Protein AF-A0A1Q3CJ43-F1 (afdb_monomer_lite)

Radius of gyration: 29.86 Å; chains: 1; bounding box: 61×42×83 Å

Sequence (154 aa):
CAAEGCEWRFHASITLDGRTFMLKEYDDIHTCIRVAQPKVVSSTWIASVLGFKLKVDPLMSYEAMSQILSDYKVQVDYKKWNRARVKAREAHKGKPSQSYRKWSNCCPAMFKRMFLCFGASKQGFIEGCRPFIGVDGCHLKGPYGRVMLLVISV

Secondary structure (DSSP, 8-state):
--STT----EEEEE-TTSS-EEEEEE------------B---HHHHHHHHHHHHHH-TT--HHHHHHHHGGGTB---HHHHHHHHHHHHHHHH--HHHHTTGGGTT------------HHHHHHHHHH--S-EEEEEEEPPSTT-SEEEEEEE-

Foldseek 3Di:
DPDPPWPFDWDWDQDPVRPDIDTDDHDPDTPDDPDPDFDDDALCVLLVQCLVVCVVPVPPDPVNSVVSCVVVRHDDDPVSVVSNSQVSCCVPVNQPLVVLVPPPPDDPPDDDDDDDDDPVVVVCCVPPFDPDWDWDWDFDDDSNTDTDIDTDTD

Organism: Cephalotus follicularis (NCBI:txid3775)

pLDDT: mean 82.31, std 10.82, range [51.31, 95.31]

Structure (mmCIF, N/CA/C/O backbone):
data_AF-A0A1Q3CJ43-F1
#
_entry.id   AF-A0A1Q3CJ43-F1
#
loop_
_atom_site.group_PDB
_atom_site.id
_atom_site.type_symbol
_atom_site.label_atom_id
_atom_site.label_alt_id
_atom_site.label_comp_id
_atom_site.label_asym_id
_atom_site.label_entity_id
_atom_site.label_seq_id
_atom_site.pdbx_PDB_ins_code
_atom_site.Cartn_x
_atom_site.Cartn_y
_atom_site.Cartn_z
_atom_site.occupancy
_atom_site.B_iso_or_equiv
_atom_site.auth_seq_id
_atom_site.auth_comp_id
_atom_site.auth_asym_id
_atom_site.auth_atom_id
_atom_site.pdbx_PDB_model_num
ATOM 1 N N . CYS A 1 1 ? -16.495 14.096 30.782 1.00 80.69 1 CYS A N 1
ATOM 2 C CA . CYS A 1 1 ? -16.547 13.443 29.458 1.00 80.69 1 CYS A CA 1
ATOM 3 C C . CYS A 1 1 ? -16.135 14.502 28.439 1.00 80.69 1 CYS A C 1
ATOM 5 O O . CYS A 1 1 ? -16.318 15.671 28.733 1.00 80.69 1 CYS A O 1
ATOM 7 N N . ALA A 1 2 ? -15.563 14.140 27.288 1.00 81.12 2 ALA A N 1
ATOM 8 C CA . ALA A 1 2 ? -15.197 15.120 26.253 1.00 81.12 2 ALA A CA 1
ATOM 9 C C . ALA A 1 2 ? -16.313 15.383 25.220 1.00 81.12 2 ALA A C 1
ATOM 11 O O . ALA A 1 2 ? -16.116 16.169 24.300 1.00 81.12 2 ALA A O 1
ATOM 12 N N . ALA A 1 3 ? -17.455 14.698 25.329 1.00 80.69 3 ALA A N 1
ATOM 13 C CA . ALA A 1 3 ? -18.595 14.907 24.444 1.00 80.69 3 ALA A CA 1
ATOM 14 C C . ALA A 1 3 ? -19.291 16.244 24.747 1.00 80.69 3 ALA A C 1
ATOM 16 O O . ALA A 1 3 ? -19.454 16.617 25.910 1.00 80.69 3 ALA A O 1
ATOM 17 N N . GLU A 1 4 ? -19.713 16.935 23.692 1.00 79.88 4 GLU A N 1
ATOM 18 C CA . GLU A 1 4 ? -20.399 18.224 23.771 1.00 79.88 4 GLU A CA 1
ATOM 19 C C . GLU A 1 4 ? -21.722 18.084 24.549 1.00 79.88 4 GLU A C 1
ATOM 21 O O . GLU A 1 4 ? -22.510 17.175 24.288 1.00 79.88 4 GLU A O 1
ATOM 26 N N . GLY A 1 5 ? -21.931 18.935 25.560 1.00 83.19 5 GLY A N 1
ATOM 27 C CA . GLY A 1 5 ? -23.116 18.897 26.430 1.00 83.19 5 GLY A CA 1
ATOM 28 C C . GLY A 1 5 ? -23.124 17.804 27.509 1.00 83.19 5 GLY A C 1
ATOM 29 O O . GLY A 1 5 ? -24.126 17.649 28.201 1.00 83.19 5 GLY A O 1
ATOM 30 N N . CYS A 1 6 ? -22.040 17.038 27.683 1.00 84.12 6 CYS A N 1
ATOM 31 C CA . CYS A 1 6 ? -21.955 16.036 28.746 1.00 84.12 6 CYS A CA 1
ATOM 32 C C . CYS A 1 6 ? -21.292 16.586 30.012 1.00 84.12 6 CYS A C 1
ATOM 34 O O . CYS A 1 6 ? -20.081 16.805 30.040 1.00 84.12 6 CYS A O 1
ATOM 36 N N . GLU A 1 7 ? -22.068 16.703 31.087 1.00 84.81 7 GLU A N 1
ATOM 37 C CA . GLU A 1 7 ? -21.595 17.212 32.383 1.00 84.81 7 GLU A CA 1
ATOM 38 C C . GLU A 1 7 ? -20.853 16.169 33.231 1.00 84.81 7 GLU A C 1
ATOM 40 O O . GLU A 1 7 ? -20.222 16.517 34.229 1.00 84.81 7 GLU A O 1
ATOM 45 N N . TRP A 1 8 ? -20.865 14.898 32.811 1.00 87.31 8 TRP A N 1
ATOM 46 C CA . TRP A 1 8 ? -20.250 13.804 33.561 1.00 87.31 8 TRP A CA 1
ATOM 47 C C . TRP A 1 8 ? -18.781 14.099 33.879 1.00 87.31 8 TRP A C 1
ATOM 49 O O . TRP A 1 8 ? -17.953 14.230 32.966 1.00 87.31 8 TRP A O 1
ATOM 59 N N . ARG A 1 9 ? -18.433 14.147 35.166 1.00 83.69 9 ARG A N 1
ATOM 60 C CA . ARG A 1 9 ? -17.081 14.440 35.653 1.00 83.69 9 ARG A CA 1
ATOM 61 C C . ARG A 1 9 ? -16.676 13.472 36.760 1.00 83.69 9 ARG A C 1
ATOM 63 O O . ARG A 1 9 ? -17.493 13.088 37.585 1.00 83.69 9 ARG A O 1
ATOM 70 N N . PHE A 1 10 ? -15.393 13.116 36.790 1.00 89.31 10 PHE A N 1
ATOM 71 C CA . PHE A 1 10 ? -14.785 12.398 37.908 1.00 89.31 10 PHE A CA 1
ATOM 72 C C . PHE A 1 10 ? -13.646 13.258 38.454 1.00 89.31 10 PHE A C 1
ATOM 74 O O . PHE A 1 10 ? -12.762 13.667 37.698 1.00 89.31 10 PHE A O 1
ATOM 81 N N . HIS A 1 11 ? -13.683 13.577 39.747 1.00 90.38 11 HIS A N 1
ATOM 82 C CA . HIS A 1 11 ? -12.649 14.389 40.381 1.00 90.38 11 HIS A CA 1
ATOM 83 C C . HIS A 1 11 ? -11.880 13.548 41.394 1.00 90.38 11 HIS A C 1
ATOM 85 O O . HIS A 1 11 ? -12.439 13.053 42.375 1.00 90.38 11 HIS A O 1
ATOM 91 N N . ALA A 1 12 ? -10.580 13.401 41.154 1.00 93.06 12 ALA A N 1
ATOM 92 C CA . ALA A 1 12 ? -9.659 12.717 42.045 1.00 93.06 12 ALA A CA 1
ATOM 93 C C . ALA A 1 12 ? -8.479 13.630 42.376 1.00 93.06 12 ALA A C 1
ATOM 95 O O . ALA A 1 12 ? -8.018 14.398 41.532 1.00 93.06 12 ALA A O 1
ATOM 96 N N . SER A 1 13 ? -7.972 13.526 43.601 1.00 93.81 13 SER A N 1
ATOM 97 C CA . SER A 1 13 ? -6.766 14.234 44.029 1.00 93.81 13 SER A CA 1
ATOM 98 C C . SER A 1 13 ? -5.788 13.284 44.698 1.00 93.81 13 SER A C 1
ATOM 100 O O . SER A 1 13 ? -6.205 12.374 45.412 1.00 93.81 13 SER A O 1
ATOM 102 N N . ILE A 1 14 ? -4.497 13.531 44.502 1.00 94.56 14 ILE A N 1
ATOM 103 C CA . ILE A 1 14 ? -3.419 12.791 45.160 1.00 94.56 14 ILE A CA 1
ATOM 104 C C . ILE A 1 14 ? -3.449 13.090 46.665 1.00 94.56 14 ILE A C 1
ATOM 106 O O . ILE A 1 14 ? -3.631 14.239 47.074 1.00 94.56 14 ILE A O 1
ATOM 110 N N . THR A 1 15 ? -3.313 12.050 47.479 1.00 91.06 15 THR A N 1
ATOM 111 C CA . THR A 1 15 ? -3.245 12.141 48.943 1.00 91.06 15 THR A CA 1
ATOM 112 C C . THR A 1 15 ? -1.847 12.587 49.392 1.00 91.06 15 THR A C 1
ATOM 114 O O . THR A 1 15 ? -0.899 12.558 48.610 1.00 91.06 15 THR A O 1
ATOM 117 N N . LEU A 1 16 ? -1.695 13.032 50.644 1.00 88.06 16 LEU A N 1
ATOM 118 C CA . LEU A 1 16 ? -0.453 13.648 51.158 1.00 88.06 16 LEU A CA 1
ATOM 119 C C . LEU A 1 16 ? 0.796 12.766 50.988 1.00 88.06 16 LEU A C 1
ATOM 121 O O . LEU A 1 16 ? 1.900 13.259 50.785 1.00 88.06 16 LEU A O 1
ATOM 125 N N . ASP A 1 17 ? 0.599 11.458 51.027 1.00 89.31 17 ASP A N 1
ATOM 126 C CA . ASP A 1 17 ? 1.592 10.406 50.847 1.00 89.31 17 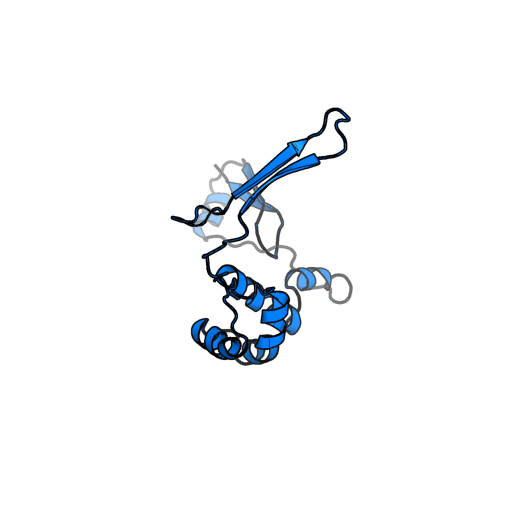ASP A CA 1
ATOM 127 C C . ASP A 1 17 ? 2.068 10.246 49.386 1.00 89.31 17 ASP A C 1
ATOM 129 O O . ASP A 1 17 ? 2.965 9.448 49.110 1.00 89.31 17 ASP A O 1
ATOM 133 N N . GLY A 1 18 ? 1.508 11.004 48.435 1.00 88.62 18 GLY A N 1
ATOM 134 C CA . GLY A 1 18 ? 1.995 11.142 47.055 1.00 8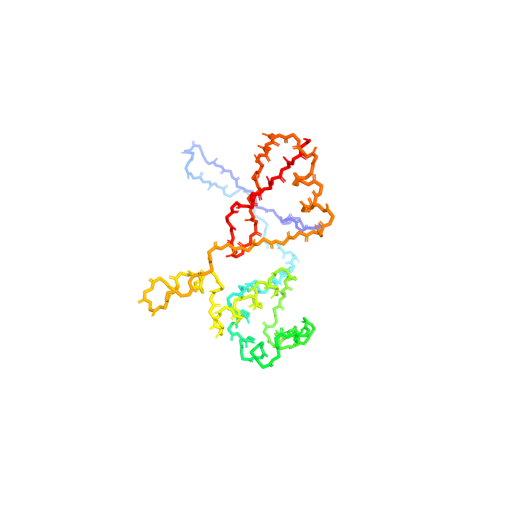8.62 18 GLY A CA 1
ATOM 135 C C . GLY A 1 18 ? 1.848 9.897 46.174 1.00 88.62 18 GLY A C 1
ATOM 136 O O . GLY A 1 18 ? 2.190 9.930 44.994 1.00 88.62 18 GLY A O 1
ATOM 137 N N . ARG A 1 19 ? 1.366 8.787 46.740 1.00 89.06 19 ARG A N 1
ATOM 138 C CA . ARG A 1 19 ? 1.285 7.465 46.095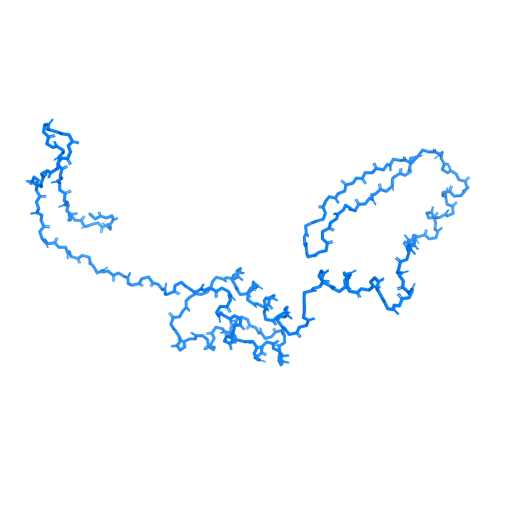 1.00 89.06 19 ARG A CA 1
ATOM 139 C C . ARG A 1 19 ? -0.141 6.979 45.897 1.00 89.06 19 ARG A C 1
ATOM 141 O O . ARG A 1 19 ? -0.392 6.157 45.023 1.00 89.06 19 ARG A O 1
ATOM 148 N N . THR A 1 20 ? -1.058 7.466 46.716 1.00 91.88 20 THR A N 1
ATOM 149 C CA . THR A 1 20 ? -2.476 7.134 46.657 1.00 91.88 20 THR A CA 1
ATOM 150 C C . THR A 1 20 ? -3.244 8.336 46.109 1.00 91.88 20 THR A C 1
ATOM 152 O O . THR A 1 20 ? -2.769 9.473 46.158 1.00 91.88 20 THR A O 1
ATOM 155 N N . PHE A 1 21 ? -4.419 8.095 45.536 1.00 92.94 21 PHE A N 1
ATOM 156 C CA . PHE A 1 21 ? -5.350 9.159 45.183 1.00 92.94 21 PHE A CA 1
ATOM 157 C C . PHE A 1 21 ? -6.714 8.845 45.780 1.00 92.94 21 PHE A C 1
ATOM 159 O O . PHE A 1 21 ? -7.098 7.683 45.913 1.00 92.94 21 PHE A O 1
ATOM 166 N N . MET A 1 22 ? -7.444 9.896 46.125 1.00 91.50 22 MET A N 1
ATOM 167 C CA . MET A 1 22 ? -8.790 9.811 46.665 1.00 91.50 22 MET A CA 1
ATOM 168 C C . MET A 1 22 ? -9.783 10.388 45.663 1.00 91.50 22 MET A C 1
ATOM 170 O O . MET A 1 22 ? -9.555 11.452 45.080 1.00 91.50 22 MET A O 1
ATOM 174 N N . LEU A 1 23 ? -10.893 9.678 45.485 1.00 91.31 23 LEU A N 1
ATOM 175 C CA . LEU A 1 23 ? -12.054 10.157 44.747 1.00 91.31 23 LEU A CA 1
ATOM 176 C C . LEU A 1 23 ? -12.782 11.195 45.607 1.00 91.31 23 LEU A C 1
ATOM 178 O O . LEU A 1 23 ? -13.229 10.881 46.706 1.00 91.31 23 LEU A O 1
ATOM 182 N N . LYS A 1 24 ? -12.848 12.438 45.121 1.00 88.81 24 LYS A N 1
ATOM 183 C CA . LYS A 1 24 ? -13.500 13.561 45.811 1.00 88.81 24 LYS A CA 1
ATOM 184 C C . LYS A 1 24 ? -14.944 13.744 45.379 1.00 88.81 24 LYS A C 1
ATOM 186 O O . LYS A 1 24 ? -15.790 14.063 46.202 1.00 88.81 24 LYS A O 1
ATOM 191 N N . GLU A 1 25 ? -15.204 13.573 44.091 1.00 87.69 25 GLU A N 1
ATOM 192 C CA . GLU A 1 25 ? -16.527 13.774 43.519 1.00 87.69 25 GLU A CA 1
ATOM 193 C C . GLU A 1 25 ? -16.773 12.724 42.440 1.00 87.69 25 GLU A C 1
ATOM 195 O O . GLU A 1 25 ? -15.924 12.509 41.563 1.00 87.69 25 GLU A O 1
ATOM 200 N N . TYR A 1 26 ? -17.924 12.062 42.545 1.00 84.38 26 TYR A N 1
ATOM 201 C CA . TYR A 1 26 ? -18.372 11.015 41.642 1.00 84.38 26 TYR A CA 1
ATOM 202 C C . TYR A 1 26 ? -19.820 11.280 41.249 1.00 84.38 26 TYR A C 1
ATOM 204 O O . TYR A 1 26 ? -20.705 11.246 42.102 1.00 84.38 26 TYR A O 1
ATOM 212 N N . ASP A 1 27 ? -20.042 11.530 39.963 1.00 82.69 27 ASP A N 1
ATOM 213 C CA . ASP A 1 27 ? -21.366 11.495 39.356 1.00 82.69 27 ASP A CA 1
ATOM 214 C C . ASP A 1 27 ? -21.484 10.204 38.536 1.00 82.69 27 ASP A C 1
ATOM 216 O O . ASP A 1 27 ? -20.649 9.933 37.670 1.00 82.69 27 ASP A O 1
ATOM 220 N N . ASP A 1 28 ? -22.491 9.382 38.829 1.00 81.50 28 ASP A N 1
ATOM 221 C CA . ASP A 1 28 ? -22.728 8.114 38.127 1.00 81.50 28 ASP A CA 1
ATOM 222 C C . ASP A 1 28 ? -23.573 8.300 36.855 1.00 81.50 28 ASP A C 1
ATOM 224 O O . ASP A 1 28 ? -23.750 7.376 36.059 1.00 81.50 28 ASP A O 1
ATOM 228 N N . ILE A 1 29 ? -24.110 9.503 36.629 1.00 81.38 29 ILE A N 1
ATOM 229 C CA . ILE A 1 29 ? -25.036 9.762 35.533 1.00 81.38 29 ILE A CA 1
ATOM 230 C C . ILE A 1 29 ? -24.249 10.134 34.275 1.00 81.38 29 ILE A C 1
ATOM 232 O O . ILE A 1 29 ? -23.865 11.279 34.040 1.00 81.38 29 ILE A O 1
ATOM 236 N N . HIS A 1 30 ? -24.022 9.141 33.415 1.00 81.06 30 HIS A N 1
ATOM 237 C CA . HIS A 1 30 ? -23.432 9.344 32.095 1.00 81.06 30 HIS A CA 1
ATOM 238 C C . HIS A 1 30 ? -24.472 9.152 30.985 1.00 81.06 30 HIS A C 1
ATOM 240 O O . HIS A 1 30 ? -24.853 8.031 30.660 1.00 81.06 30 HIS A O 1
ATOM 246 N N . THR A 1 31 ? -24.918 10.248 30.367 1.00 78.94 31 THR A N 1
ATOM 247 C CA . THR A 1 31 ? -25.973 10.231 29.334 1.00 78.94 31 THR A CA 1
ATOM 248 C C . THR A 1 31 ? -25.463 9.990 27.910 1.00 78.94 31 THR A C 1
ATOM 250 O O . THR A 1 31 ? -26.266 9.797 26.997 1.00 78.94 31 THR A O 1
ATOM 253 N N . CYS A 1 32 ? -24.145 9.981 27.672 1.00 82.06 32 CYS A N 1
ATOM 254 C CA . CYS A 1 32 ? -23.620 9.790 26.320 1.00 82.06 32 CYS A CA 1
ATOM 255 C C . CYS A 1 32 ? -23.659 8.327 25.882 1.00 82.06 32 CYS A C 1
ATOM 257 O O . CYS A 1 32 ? -23.172 7.422 26.562 1.00 82.06 32 CYS A O 1
ATOM 259 N N . ILE A 1 33 ? -24.132 8.113 24.656 1.00 75.75 33 ILE A N 1
ATOM 260 C CA . ILE A 1 33 ? -24.026 6.826 23.979 1.00 75.75 33 ILE A CA 1
ATOM 261 C C . ILE A 1 33 ? -22.571 6.633 23.543 1.00 75.75 33 ILE A C 1
ATOM 263 O O . ILE A 1 33 ? -22.008 7.450 22.811 1.00 75.75 33 ILE A O 1
ATOM 267 N N . ARG A 1 34 ? -21.956 5.520 23.951 1.00 69.56 34 ARG A N 1
ATOM 268 C CA . ARG A 1 34 ? -20.670 5.094 23.388 1.00 69.56 34 ARG A CA 1
ATOM 269 C C . ARG A 1 34 ? -20.875 4.749 21.913 1.00 69.56 34 ARG A C 1
ATOM 271 O O . ARG A 1 34 ? -21.361 3.668 21.592 1.00 69.56 34 ARG A O 1
ATOM 278 N N . VAL A 1 35 ? -20.487 5.649 21.012 1.00 68.31 35 VAL A N 1
ATOM 279 C CA . VAL A 1 35 ? -20.432 5.335 19.581 1.00 68.31 35 VAL A CA 1
ATOM 280 C C . VAL A 1 35 ? -19.320 4.310 19.383 1.00 68.31 35 VAL A C 1
ATOM 282 O O . VAL A 1 35 ? -18.140 4.608 19.583 1.00 68.31 35 VAL A O 1
ATOM 285 N N . ALA A 1 36 ? -19.692 3.077 19.035 1.00 66.38 36 ALA A N 1
ATOM 286 C CA . ALA A 1 36 ? -18.723 2.047 18.701 1.00 66.38 36 ALA A CA 1
ATOM 287 C C . ALA A 1 36 ? -17.882 2.532 17.515 1.00 66.38 36 ALA A C 1
ATOM 289 O O . ALA A 1 36 ? -18.395 2.744 16.416 1.00 66.38 36 ALA A O 1
ATOM 290 N N . GLN A 1 37 ? -16.586 2.728 17.745 1.00 65.00 37 GLN A N 1
ATOM 291 C CA . GLN A 1 37 ? -15.665 3.066 16.669 1.00 65.00 37 GLN A CA 1
ATOM 292 C C . GLN A 1 37 ? -15.615 1.897 15.675 1.00 65.00 37 GLN A C 1
ATOM 294 O O . GLN A 1 37 ? -15.603 0.733 16.101 1.00 65.00 37 GLN A O 1
ATOM 299 N N . PRO A 1 38 ? -15.584 2.165 14.357 1.00 69.19 38 PRO A N 1
ATOM 300 C CA . PRO A 1 38 ? -15.495 1.104 13.369 1.00 69.19 38 PRO A CA 1
ATOM 301 C C . PRO A 1 38 ? -14.238 0.269 13.615 1.00 69.19 38 PRO A C 1
ATOM 303 O O . PRO A 1 38 ? -13.173 0.786 13.966 1.00 69.19 38 PRO A O 1
ATOM 306 N N . LYS A 1 39 ? -14.357 -1.048 13.422 1.00 74.19 39 LYS A N 1
ATOM 307 C CA . LYS A 1 39 ? -13.260 -1.990 13.657 1.00 74.19 39 LYS A CA 1
ATOM 308 C C . LYS A 1 39 ? -12.068 -1.612 12.774 1.00 74.19 39 LYS A C 1
ATOM 310 O O . LYS A 1 39 ? -12.126 -1.710 11.549 1.00 74.19 39 LYS A O 1
ATOM 315 N N . VAL A 1 40 ? -10.969 -1.179 13.389 1.00 81.44 40 VAL A N 1
ATOM 316 C CA . VAL A 1 40 ? -9.753 -0.817 12.656 1.00 81.44 40 VAL A CA 1
ATOM 317 C C . VAL A 1 40 ? -9.076 -2.094 12.167 1.00 81.44 40 VAL A C 1
ATOM 319 O O . VAL A 1 40 ? -8.506 -2.845 12.952 1.00 81.44 40 VAL A O 1
ATOM 322 N N . VAL A 1 41 ? -9.094 -2.331 10.856 1.00 89.44 41 VAL A N 1
ATOM 323 C CA . VAL A 1 41 ? -8.415 -3.491 10.254 1.00 89.44 41 VAL A CA 1
ATOM 324 C C . VAL A 1 41 ? -7.017 -3.168 9.739 1.00 89.44 41 VAL A C 1
ATOM 326 O O . VAL A 1 41 ? -6.690 -2.024 9.389 1.00 89.44 41 VAL A O 1
ATOM 329 N N . SER A 1 42 ? -6.192 -4.209 9.650 1.00 93.12 42 SER A N 1
ATOM 330 C CA . SER A 1 42 ? -4.852 -4.159 9.074 1.00 93.12 42 SER A CA 1
ATOM 331 C C . SER A 1 42 ? -4.879 -4.403 7.559 1.00 93.12 42 SER A C 1
ATOM 333 O O . SER A 1 42 ? -5.714 -5.137 7.033 1.00 93.12 42 SER A O 1
ATOM 335 N N . SER A 1 43 ? -3.916 -3.828 6.829 1.00 94.00 43 SER A N 1
ATOM 336 C CA . SER A 1 43 ? -3.774 -4.090 5.386 1.00 94.00 43 SER A CA 1
ATOM 337 C C . SER A 1 43 ? -3.327 -5.519 5.068 1.00 94.00 43 SER A C 1
ATOM 339 O O . SER A 1 43 ? -3.505 -5.970 3.944 1.00 94.00 43 SER A O 1
ATOM 341 N N . THR A 1 44 ? -2.734 -6.231 6.034 1.00 94.94 44 THR A N 1
ATOM 342 C CA . THR A 1 44 ? -2.453 -7.673 5.927 1.00 94.94 44 THR A CA 1
ATOM 343 C C . THR A 1 44 ? -3.744 -8.479 5.900 1.00 94.94 44 THR A C 1
ATOM 345 O O . THR A 1 44 ? -3.899 -9.314 5.019 1.00 94.94 44 THR A O 1
ATOM 348 N N . TRP A 1 45 ? -4.677 -8.196 6.813 1.00 95.00 45 TRP A N 1
ATOM 349 C CA . TRP A 1 45 ? -5.960 -8.893 6.868 1.00 95.00 45 TRP A CA 1
ATOM 350 C C . TRP A 1 45 ? -6.812 -8.628 5.618 1.00 95.00 45 TRP A C 1
ATOM 352 O O . TRP A 1 45 ? -7.347 -9.554 5.017 1.00 95.00 45 TRP A O 1
ATOM 362 N N . ILE A 1 46 ? -6.856 -7.379 5.140 1.00 94.94 46 ILE A N 1
ATOM 363 C CA . ILE A 1 46 ? -7.545 -7.056 3.879 1.00 94.94 46 ILE A CA 1
ATOM 364 C C . ILE A 1 46 ? -6.941 -7.854 2.7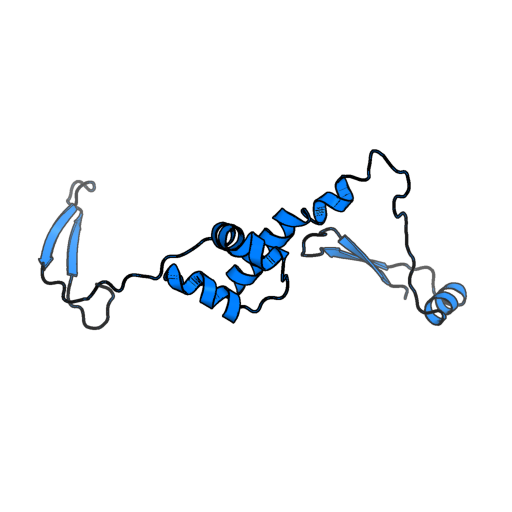11 1.00 94.94 46 ILE A C 1
ATOM 366 O O . ILE A 1 46 ? -7.670 -8.413 1.895 1.00 94.94 46 ILE A O 1
ATOM 370 N N . ALA A 1 47 ? -5.608 -7.935 2.638 1.00 95.31 47 ALA A N 1
ATOM 371 C CA . ALA A 1 47 ? -4.922 -8.680 1.587 1.00 95.31 47 ALA A CA 1
ATOM 372 C C . ALA A 1 47 ? -5.190 -10.192 1.653 1.00 95.31 47 ALA A C 1
ATOM 374 O O . ALA A 1 47 ? -5.233 -10.826 0.603 1.00 95.31 47 ALA A O 1
ATOM 375 N N . SER A 1 48 ? -5.391 -10.774 2.843 1.00 94.94 48 SER A N 1
ATOM 376 C CA . SER A 1 48 ? -5.757 -12.191 2.961 1.00 94.94 48 SER A CA 1
ATOM 377 C C . SER A 1 48 ? -7.190 -12.462 2.510 1.00 94.94 48 SER A C 1
ATOM 379 O O . SER A 1 48 ? -7.420 -13.456 1.833 1.00 94.94 48 SER A O 1
ATOM 381 N N . VAL A 1 49 ? -8.137 -11.568 2.819 1.00 94.12 49 VAL A N 1
ATOM 382 C CA . VAL A 1 49 ? -9.544 -11.715 2.396 1.00 94.12 49 VAL A CA 1
ATOM 383 C C . VAL A 1 49 ? -9.678 -11.536 0.883 1.00 94.12 49 VAL A C 1
ATOM 385 O O . VAL A 1 49 ? -10.296 -12.347 0.198 1.00 94.12 49 VAL A O 1
ATOM 388 N N . LEU A 1 50 ? -9.051 -10.494 0.335 1.00 94.81 50 LEU A N 1
ATOM 389 C CA . LEU A 1 50 ? -9.156 -10.159 -1.086 1.00 94.81 50 LEU A CA 1
ATOM 390 C C . LEU A 1 50 ? -8.118 -10.857 -1.967 1.00 94.81 50 LEU A C 1
ATOM 392 O O . LEU A 1 50 ? -8.138 -10.670 -3.181 1.00 94.81 50 LEU A O 1
ATOM 396 N N . GLY A 1 51 ? -7.211 -11.651 -1.397 1.00 93.31 51 GLY A N 1
ATOM 397 C CA . GLY A 1 51 ? -6.036 -12.169 -2.100 1.00 93.31 51 GLY A CA 1
ATOM 398 C C . GLY A 1 51 ? -6.375 -12.931 -3.379 1.00 93.31 51 GLY A C 1
ATOM 399 O O . GLY A 1 51 ? -5.785 -12.673 -4.426 1.00 93.31 51 GLY A O 1
ATOM 400 N N . PHE A 1 52 ? -7.373 -13.817 -3.325 1.00 93.50 52 PHE A N 1
ATOM 401 C CA . PHE A 1 52 ? -7.829 -14.553 -4.507 1.00 93.50 52 PHE A CA 1
ATOM 402 C C . PHE A 1 52 ? -8.511 -13.638 -5.536 1.00 93.50 52 PHE A C 1
ATOM 404 O O . PHE A 1 52 ? -8.238 -13.728 -6.730 1.00 93.50 52 PHE A O 1
ATOM 411 N N . LYS A 1 53 ? -9.355 -12.709 -5.080 1.00 94.69 53 LYS A N 1
ATOM 412 C CA . LYS A 1 53 ? -10.076 -11.770 -5.950 1.00 94.69 53 LYS A CA 1
ATOM 413 C C . LYS A 1 53 ? -9.114 -10.840 -6.696 1.00 94.69 53 LYS A C 1
ATOM 415 O O . LYS A 1 53 ? -9.215 -10.715 -7.908 1.00 94.69 53 LYS A O 1
ATOM 420 N N . LEU A 1 54 ? -8.121 -10.298 -5.992 1.00 93.88 54 LEU A N 1
ATOM 421 C CA . LEU A 1 54 ? -7.060 -9.453 -6.551 1.00 93.88 54 LEU A CA 1
ATOM 422 C C . LEU A 1 54 ? -6.049 -10.225 -7.409 1.00 93.88 54 LEU A C 1
ATOM 424 O O . LEU A 1 54 ? -5.297 -9.620 -8.172 1.00 93.88 54 LEU A O 1
ATOM 428 N N . LYS A 1 55 ? -5.997 -11.554 -7.275 1.00 92.62 55 LYS A N 1
ATOM 429 C CA . LYS A 1 55 ? -5.218 -12.416 -8.169 1.00 92.62 55 LYS A CA 1
ATOM 430 C C . LYS A 1 55 ? -5.904 -12.558 -9.527 1.00 92.62 55 LYS A C 1
ATOM 432 O O . LYS A 1 55 ? -5.215 -12.484 -10.540 1.00 92.62 55 LYS A O 1
ATOM 437 N N . VAL A 1 56 ? -7.221 -12.775 -9.532 1.00 93.19 56 VAL A N 1
ATOM 438 C CA . VAL A 1 56 ? -8.023 -12.924 -10.759 1.00 93.19 56 VAL A CA 1
ATOM 439 C C . VAL A 1 56 ? -8.183 -11.582 -11.468 1.00 93.19 56 VAL A C 1
ATOM 441 O O . VAL A 1 56 ? -7.919 -11.491 -12.662 1.00 93.19 56 VAL A O 1
ATOM 444 N N . ASP A 1 57 ? -8.546 -10.540 -10.723 1.00 93.50 57 ASP A N 1
ATOM 445 C CA . ASP A 1 57 ? -8.682 -9.178 -11.228 1.00 93.50 57 ASP A CA 1
ATOM 446 C C . ASP A 1 57 ? -7.801 -8.214 -10.410 1.00 93.50 57 ASP A C 1
ATOM 448 O O . ASP A 1 57 ? -8.210 -7.709 -9.358 1.00 93.50 57 ASP A O 1
ATOM 452 N N . PRO A 1 58 ? -6.572 -7.932 -10.881 1.00 89.81 58 PRO A N 1
ATOM 453 C CA . PRO A 1 58 ? -5.658 -7.013 -10.208 1.00 89.81 58 PRO A CA 1
ATOM 454 C C . PRO A 1 58 ? -6.097 -5.543 -10.212 1.00 89.81 58 PRO A C 1
ATOM 456 O O . PRO A 1 58 ? -5.481 -4.742 -9.498 1.00 89.81 58 PRO A O 1
ATOM 459 N N . LEU A 1 59 ? -7.081 -5.167 -11.038 1.00 89.88 59 LEU A N 1
ATOM 460 C CA . LEU A 1 59 ? -7.539 -3.787 -11.212 1.00 89.88 59 LEU A CA 1
ATOM 461 C C . LEU A 1 59 ? -8.923 -3.525 -10.597 1.00 89.88 59 LEU A C 1
ATOM 463 O O . LEU A 1 59 ? -9.299 -2.356 -10.516 1.00 89.88 59 LEU A O 1
ATOM 467 N N . MET A 1 60 ? -9.601 -4.562 -10.084 1.00 92.62 60 MET A N 1
ATOM 468 C CA . MET A 1 60 ? -10.868 -4.522 -9.335 1.00 92.62 60 MET A CA 1
ATOM 469 C C . MET A 1 60 ? -11.040 -3.236 -8.533 1.00 92.62 60 MET A C 1
ATOM 471 O O . MET A 1 60 ? -10.219 -2.966 -7.664 1.00 92.62 60 MET A O 1
ATOM 475 N N . SER A 1 61 ? -12.100 -2.463 -8.760 1.00 93.31 61 SER A N 1
ATOM 476 C CA . SER A 1 61 ? -12.267 -1.143 -8.139 1.00 93.31 61 SER A CA 1
ATOM 477 C C . SER A 1 61 ? -12.372 -1.179 -6.602 1.00 93.31 61 SER A C 1
ATOM 479 O O . SER A 1 61 ? -12.627 -2.222 -5.990 1.00 93.31 61 SER A O 1
ATOM 481 N N . TYR A 1 62 ? -12.152 -0.032 -5.947 1.00 91.12 62 TYR A N 1
ATOM 482 C CA . TYR A 1 62 ? -12.275 0.064 -4.485 1.00 91.12 62 TYR A CA 1
ATOM 483 C C . TYR A 1 62 ? -13.717 -0.114 -4.011 1.00 91.12 62 TYR A C 1
ATOM 485 O O . TYR A 1 62 ? -13.926 -0.647 -2.926 1.00 91.12 62 TYR A O 1
ATOM 493 N N . GLU A 1 63 ? -14.700 0.251 -4.830 1.00 91.62 63 GLU A N 1
ATOM 494 C CA . GLU A 1 63 ? -16.120 0.026 -4.560 1.00 91.62 63 GLU A CA 1
ATOM 495 C C . GLU A 1 63 ? -16.424 -1.474 -4.508 1.00 91.62 63 GLU A C 1
ATOM 497 O O . GLU A 1 63 ? -17.021 -1.942 -3.542 1.00 91.62 63 GLU A O 1
ATOM 502 N N . ALA A 1 64 ? -15.932 -2.246 -5.483 1.00 92.50 64 ALA A N 1
ATOM 503 C CA . ALA A 1 64 ? -16.089 -3.699 -5.499 1.00 92.50 64 ALA A CA 1
ATOM 504 C C . ALA A 1 64 ? -15.408 -4.361 -4.287 1.00 92.50 64 ALA A C 1
ATOM 506 O O . ALA A 1 64 ? -15.982 -5.235 -3.638 1.00 92.50 64 ALA A O 1
ATOM 507 N N . MET A 1 65 ? -14.205 -3.906 -3.921 1.00 92.81 65 MET A N 1
ATOM 508 C CA . MET A 1 65 ? -13.536 -4.366 -2.699 1.00 92.81 65 MET A CA 1
ATOM 509 C C . MET A 1 65 ? -14.311 -3.999 -1.425 1.00 92.81 65 MET A C 1
ATOM 511 O O . MET A 1 65 ? -14.359 -4.795 -0.487 1.00 92.81 65 MET A O 1
ATOM 515 N N . SER A 1 66 ? -14.914 -2.808 -1.385 1.00 91.75 66 SER A N 1
ATOM 516 C CA . SER A 1 66 ? -15.719 -2.328 -0.259 1.00 91.75 66 SER A CA 1
ATOM 517 C C . SER A 1 66 ? -16.990 -3.158 -0.083 1.00 91.75 66 SER A C 1
ATOM 519 O O . SER A 1 66 ? -17.311 -3.555 1.034 1.00 91.75 66 SER A O 1
ATOM 521 N N . GLN A 1 67 ? -17.660 -3.514 -1.184 1.00 92.00 67 GLN A N 1
ATOM 522 C CA . GLN A 1 67 ? -18.827 -4.400 -1.162 1.00 92.00 67 GLN A CA 1
ATOM 523 C C . GLN A 1 67 ? -18.494 -5.763 -0.546 1.00 92.00 67 GLN A C 1
ATOM 525 O O . GLN A 1 67 ? -19.234 -6.232 0.313 1.00 92.00 67 GLN A O 1
ATOM 530 N N . ILE A 1 68 ? -17.347 -6.354 -0.893 1.00 91.81 68 ILE A N 1
ATOM 531 C CA . ILE A 1 68 ? -16.890 -7.627 -0.306 1.00 91.81 68 ILE A CA 1
ATOM 532 C C . ILE A 1 68 ? -16.633 -7.502 1.205 1.00 91.81 68 ILE A C 1
ATOM 534 O O . ILE A 1 68 ? -16.842 -8.454 1.951 1.00 91.81 68 ILE A O 1
ATOM 538 N N . LEU A 1 69 ? -16.168 -6.342 1.677 1.00 91.00 69 LEU A N 1
ATOM 539 C CA . LEU A 1 69 ? -15.906 -6.121 3.102 1.00 91.00 69 LEU A CA 1
ATOM 540 C C . LEU A 1 69 ? -17.127 -5.635 3.897 1.00 91.00 69 LEU A C 1
ATOM 542 O O . LEU A 1 69 ? -17.023 -5.494 5.119 1.00 91.00 69 LEU A O 1
ATOM 546 N N . SER A 1 70 ? -18.265 -5.399 3.240 1.00 88.56 70 SER A N 1
ATOM 547 C CA . SER A 1 70 ? -19.473 -4.869 3.885 1.00 88.56 70 SER A CA 1
ATOM 548 C C . SER A 1 70 ? -19.994 -5.802 4.985 1.00 88.56 70 SER A C 1
ATOM 550 O O . SER A 1 70 ? -20.296 -5.338 6.088 1.00 88.56 70 SER A O 1
ATOM 552 N N . ASP A 1 71 ? -19.929 -7.116 4.753 1.00 87.94 71 ASP A N 1
ATOM 553 C CA . ASP A 1 71 ? -20.305 -8.163 5.714 1.00 87.94 71 ASP A CA 1
ATOM 554 C C . ASP A 1 71 ? -19.483 -8.106 7.011 1.00 87.94 71 ASP A C 1
ATOM 556 O O . ASP A 1 71 ? -19.950 -8.480 8.088 1.00 87.94 71 ASP A O 1
ATOM 560 N N . TYR A 1 72 ? -18.258 -7.580 6.938 1.00 87.88 72 TYR A N 1
ATOM 561 C CA . TYR A 1 72 ? -17.350 -7.487 8.078 1.00 87.88 72 TYR A CA 1
ATOM 562 C C . TYR A 1 72 ? -17.533 -6.196 8.892 1.00 87.88 72 TYR A C 1
ATOM 564 O O . TYR A 1 72 ? -16.895 -6.051 9.939 1.00 87.88 72 TYR A O 1
ATOM 572 N N . LYS A 1 73 ? -18.398 -5.268 8.447 1.00 85.12 73 LYS A N 1
ATOM 573 C CA . LYS A 1 73 ? -18.679 -3.974 9.102 1.00 85.12 73 LYS A CA 1
ATOM 574 C C . LYS A 1 73 ? -17.407 -3.159 9.377 1.00 85.12 73 LYS A C 1
ATOM 576 O O . LYS A 1 73 ? -17.196 -2.628 10.469 1.00 85.12 73 LYS A O 1
ATOM 581 N N . VAL A 1 74 ? -16.530 -3.093 8.378 1.00 87.00 74 VAL A N 1
ATOM 582 C CA . VAL A 1 74 ? -15.213 -2.454 8.467 1.00 87.00 74 VAL A CA 1
ATOM 583 C C . VAL A 1 74 ? -15.173 -1.176 7.637 1.00 87.00 74 VAL A C 1
ATOM 585 O O . VAL A 1 74 ? -15.652 -1.150 6.510 1.00 87.00 74 VAL A O 1
ATOM 588 N N . GLN A 1 75 ? -14.516 -0.142 8.162 1.00 84.31 75 GLN A N 1
ATOM 589 C CA . GLN A 1 75 ? -14.177 1.067 7.410 1.00 84.31 75 GLN A CA 1
ATOM 590 C C . GLN A 1 75 ? -12.685 1.068 7.056 1.00 84.31 75 GLN A C 1
ATOM 592 O O . GLN A 1 75 ? -11.821 0.839 7.912 1.00 84.31 75 GLN A O 1
ATOM 597 N N . VAL A 1 76 ? -12.367 1.307 5.781 1.00 89.19 76 VAL A N 1
ATOM 598 C CA . VAL A 1 76 ? -10.999 1.223 5.253 1.00 89.19 76 VAL A CA 1
ATOM 599 C C . VAL A 1 76 ? -10.623 2.511 4.529 1.00 89.19 76 VAL A C 1
ATOM 601 O O . VAL A 1 76 ? -11.268 2.915 3.570 1.00 89.19 76 VAL A O 1
ATOM 604 N N . ASP A 1 77 ? -9.518 3.115 4.962 1.00 89.19 77 ASP A N 1
ATOM 605 C CA . ASP A 1 77 ? -8.915 4.278 4.310 1.00 89.19 77 ASP A CA 1
ATOM 606 C C . ASP A 1 77 ? -8.284 3.934 2.944 1.00 89.19 77 ASP A C 1
ATOM 608 O O . ASP A 1 77 ? -7.697 2.861 2.760 1.00 89.19 77 ASP A O 1
ATOM 612 N N . TYR A 1 78 ? -8.296 4.886 2.007 1.00 89.12 78 TYR A N 1
ATOM 613 C CA . TYR A 1 78 ? -7.714 4.742 0.666 1.00 89.12 78 TYR A CA 1
ATOM 614 C C . TYR A 1 78 ? -6.253 4.260 0.673 1.00 89.12 78 TYR A C 1
ATOM 616 O O . TYR A 1 78 ? -5.852 3.399 -0.120 1.00 89.12 78 TYR A O 1
ATOM 624 N N . LYS A 1 79 ? -5.426 4.755 1.605 1.00 90.62 79 LYS A N 1
ATOM 625 C CA . LYS A 1 79 ? -4.020 4.331 1.707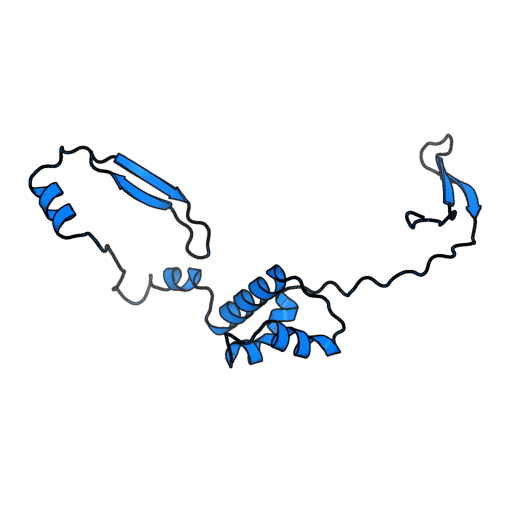 1.00 90.62 79 LYS A CA 1
ATOM 626 C C . LYS A 1 79 ? -3.915 2.876 2.160 1.00 90.62 79 LYS A C 1
ATOM 628 O O . LYS A 1 79 ? -2.991 2.174 1.742 1.00 90.62 79 LYS A O 1
ATOM 633 N N . LYS A 1 80 ? -4.845 2.391 2.995 1.00 92.75 80 LYS A N 1
ATOM 634 C CA . LYS A 1 80 ? -4.899 0.974 3.391 1.00 92.75 80 LYS A CA 1
ATOM 635 C C . LYS A 1 80 ? -5.277 0.082 2.216 1.00 92.75 80 LYS A C 1
ATOM 637 O O . LYS A 1 80 ? -4.652 -0.971 2.086 1.00 92.75 80 LYS A O 1
ATOM 642 N N . TRP A 1 81 ? -6.191 0.513 1.347 1.00 92.62 81 TRP A N 1
ATOM 643 C CA . TRP A 1 81 ? -6.531 -0.230 0.132 1.00 92.62 81 TRP A CA 1
ATOM 644 C C . TRP A 1 81 ? -5.326 -0.427 -0.787 1.00 92.62 81 TRP A C 1
ATOM 646 O O . TRP A 1 81 ? -5.000 -1.556 -1.155 1.00 92.62 81 TRP A O 1
ATOM 656 N N . ASN A 1 82 ? -4.589 0.650 -1.072 1.00 91.44 82 ASN A N 1
ATOM 657 C CA . ASN A 1 82 ? -3.358 0.568 -1.861 1.00 91.44 82 ASN A CA 1
ATOM 658 C C . ASN A 1 82 ? -2.319 -0.363 -1.221 1.00 91.44 82 ASN A C 1
ATOM 660 O O . ASN A 1 82 ? -1.740 -1.217 -1.892 1.00 91.44 82 ASN A O 1
ATOM 664 N N . ARG A 1 83 ? -2.114 -0.260 0.099 1.00 92.56 83 ARG A N 1
ATOM 665 C CA . ARG A 1 83 ? -1.198 -1.154 0.828 1.00 92.56 83 ARG A CA 1
ATOM 666 C C . ARG A 1 83 ? -1.638 -2.618 0.759 1.00 92.56 83 ARG A C 1
ATOM 668 O O . ARG A 1 83 ? -0.785 -3.491 0.631 1.00 92.56 83 ARG A O 1
ATOM 675 N N . ALA A 1 84 ? -2.937 -2.894 0.856 1.00 94.25 84 ALA A N 1
ATOM 676 C CA . ALA A 1 84 ? -3.475 -4.247 0.763 1.00 94.25 84 ALA A CA 1
ATOM 677 C C . ALA A 1 84 ? -3.289 -4.831 -0.645 1.00 94.25 84 ALA A C 1
ATOM 679 O O . ALA A 1 84 ? -2.820 -5.959 -0.774 1.00 94.25 84 ALA A O 1
ATOM 680 N N . ARG A 1 85 ? -3.539 -4.037 -1.696 1.00 92.38 85 ARG A N 1
ATOM 681 C CA . ARG A 1 85 ? -3.267 -4.425 -3.090 1.00 92.38 85 ARG A CA 1
ATOM 682 C C . ARG A 1 85 ? -1.802 -4.783 -3.319 1.00 92.38 85 ARG A C 1
ATOM 684 O O . ARG A 1 85 ? -1.511 -5.815 -3.919 1.00 92.38 85 ARG A O 1
ATOM 691 N N . VAL A 1 86 ? -0.879 -3.955 -2.824 1.00 91.12 86 VAL A N 1
ATOM 692 C CA . VAL A 1 86 ? 0.563 -4.232 -2.922 1.00 91.12 86 VAL A CA 1
ATOM 693 C C . VAL A 1 86 ? 0.904 -5.541 -2.210 1.00 91.12 86 VAL A C 1
ATOM 695 O O . VAL A 1 86 ? 1.564 -6.387 -2.802 1.00 91.12 86 VAL A O 1
ATOM 698 N N . LYS A 1 87 ? 0.389 -5.765 -0.995 1.00 93.44 87 LYS A N 1
ATOM 699 C CA . LYS A 1 87 ? 0.608 -7.016 -0.248 1.00 93.44 87 LYS A CA 1
ATOM 700 C C . LYS A 1 87 ? 0.062 -8.250 -0.966 1.00 93.44 87 LYS A C 1
ATOM 702 O O . LYS A 1 87 ? 0.773 -9.245 -1.061 1.00 93.44 87 LYS A O 1
ATOM 707 N N . ALA A 1 88 ? -1.161 -8.189 -1.492 1.00 94.00 88 ALA A N 1
ATOM 708 C CA . ALA A 1 88 ? -1.755 -9.291 -2.250 1.00 94.00 88 ALA A CA 1
ATOM 709 C C . ALA A 1 88 ? -0.929 -9.606 -3.510 1.00 94.00 88 ALA A C 1
ATOM 711 O O . ALA A 1 88 ? -0.637 -10.766 -3.804 1.00 94.00 88 ALA A O 1
ATOM 712 N N . ARG A 1 89 ? -0.469 -8.563 -4.213 1.00 90.38 89 ARG A N 1
ATOM 713 C CA . ARG A 1 89 ? 0.415 -8.704 -5.375 1.00 90.38 89 ARG A CA 1
ATOM 714 C C . ARG A 1 89 ? 1.753 -9.339 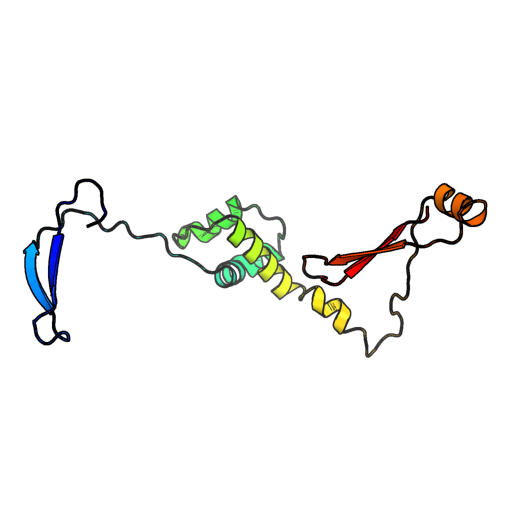-5.005 1.00 90.38 89 ARG A C 1
ATOM 716 O O . ARG A 1 89 ? 2.190 -10.243 -5.710 1.00 90.38 89 ARG A O 1
ATOM 723 N N . GLU A 1 90 ? 2.393 -8.881 -3.932 1.00 90.75 90 GLU A N 1
ATOM 724 C CA . GLU A 1 90 ? 3.675 -9.419 -3.461 1.00 90.75 90 GLU A CA 1
ATOM 725 C C . GLU A 1 90 ? 3.562 -10.872 -2.994 1.00 90.75 90 GLU A C 1
ATOM 727 O O . GLU A 1 90 ? 4.470 -11.657 -3.247 1.00 90.75 90 GLU A O 1
ATOM 732 N N . ALA A 1 91 ? 2.452 -11.251 -2.356 1.00 90.19 91 ALA A N 1
ATOM 733 C CA . ALA A 1 91 ? 2.203 -12.635 -1.961 1.00 90.19 91 ALA A CA 1
ATOM 734 C C . ALA A 1 91 ? 2.087 -13.566 -3.179 1.00 90.19 91 ALA A C 1
ATOM 736 O O . ALA A 1 91 ? 2.551 -14.700 -3.136 1.00 90.19 91 ALA A O 1
ATOM 737 N N . HIS A 1 92 ? 1.501 -13.078 -4.278 1.00 87.69 92 HIS A N 1
ATOM 738 C CA . HIS A 1 92 ? 1.309 -13.868 -5.491 1.00 87.69 92 HIS A CA 1
ATOM 739 C C . HIS A 1 92 ? 2.530 -13.889 -6.425 1.00 87.69 92 HIS A C 1
ATOM 741 O O . HIS A 1 92 ? 2.898 -14.939 -6.940 1.00 87.69 92 HIS A O 1
ATOM 747 N N . LYS A 1 93 ? 3.129 -12.723 -6.701 1.00 84.81 93 LYS A N 1
ATOM 748 C CA . LYS A 1 93 ? 4.209 -12.556 -7.695 1.00 84.81 93 LYS A CA 1
ATOM 749 C C . LYS A 1 93 ? 5.605 -12.486 -7.071 1.00 84.81 93 LYS A C 1
ATOM 751 O O . LYS A 1 93 ? 6.591 -12.390 -7.794 1.00 84.81 93 LYS A O 1
ATOM 756 N N . GLY A 1 94 ? 5.696 -12.509 -5.744 1.00 85.50 94 GLY A N 1
ATOM 757 C CA . GLY A 1 94 ? 6.922 -12.201 -5.024 1.00 85.50 94 GLY A CA 1
ATOM 758 C C . GLY A 1 94 ? 7.188 -10.697 -4.942 1.00 85.50 94 GLY A C 1
ATOM 759 O O . GLY A 1 94 ? 6.534 -9.866 -5.581 1.00 85.50 94 GLY A O 1
ATOM 760 N N . LYS A 1 95 ? 8.174 -10.332 -4.119 1.00 84.50 95 LYS A N 1
ATOM 761 C CA . LYS A 1 95 ? 8.599 -8.937 -3.966 1.00 84.50 95 LYS A CA 1
ATOM 762 C C . LYS A 1 95 ? 9.502 -8.539 -5.134 1.00 84.50 95 LYS A C 1
ATOM 764 O O . LYS A 1 95 ? 10.504 -9.223 -5.355 1.00 84.50 95 LYS A O 1
ATOM 769 N N . PRO A 1 96 ? 9.251 -7.407 -5.816 1.00 74.50 96 PRO A N 1
ATOM 770 C CA . PRO A 1 96 ? 10.100 -6.974 -6.925 1.00 74.50 96 PRO A CA 1
ATOM 771 C C . PRO A 1 96 ? 11.580 -6.819 -6.543 1.00 74.50 96 PRO A C 1
ATOM 773 O O . PRO A 1 96 ? 12.466 -7.168 -7.318 1.00 74.50 96 PRO A O 1
ATOM 776 N N . SER A 1 97 ? 11.865 -6.384 -5.312 1.00 72.25 97 SER A N 1
ATOM 777 C CA . SER A 1 97 ? 13.231 -6.263 -4.785 1.00 72.25 97 SER A CA 1
ATOM 778 C C . SER A 1 97 ? 13.988 -7.595 -4.709 1.00 72.25 97 SER A C 1
ATOM 780 O O . SER A 1 97 ? 15.212 -7.615 -4.828 1.00 72.25 97 SER A O 1
ATOM 782 N N . GLN A 1 98 ? 13.284 -8.721 -4.552 1.00 73.12 98 GLN A N 1
ATOM 783 C CA . GLN A 1 98 ? 13.898 -10.050 -4.533 1.00 73.12 98 GLN A CA 1
ATOM 784 C C . GLN A 1 98 ? 14.269 -10.542 -5.937 1.00 73.12 98 GLN A C 1
ATOM 786 O O . GLN A 1 98 ? 15.210 -11.326 -6.063 1.00 73.12 98 GLN A O 1
ATOM 791 N N . SER A 1 99 ? 13.607 -10.043 -6.989 1.00 65.56 99 SER A N 1
ATOM 792 C CA . SER A 1 99 ? 13.909 -10.408 -8.382 1.00 65.56 99 SER A CA 1
ATOM 793 C C . SER A 1 99 ? 15.357 -10.086 -8.761 1.00 65.56 99 SER A C 1
ATOM 795 O O . SER A 1 99 ? 16.009 -10.878 -9.431 1.00 65.56 99 SER A O 1
ATOM 797 N N . TYR A 1 100 ? 15.896 -8.963 -8.276 1.00 64.19 100 TYR A N 1
ATOM 798 C CA . TYR A 1 100 ? 17.285 -8.559 -8.534 1.00 64.19 100 TYR A CA 1
ATOM 799 C C . TYR A 1 100 ? 18.310 -9.301 -7.672 1.00 64.19 100 TYR A C 1
ATOM 801 O O . TYR A 1 100 ? 19.496 -9.292 -7.981 1.00 64.19 100 TYR A O 1
ATOM 809 N N . ARG A 1 101 ? 17.872 -9.924 -6.573 1.00 62.22 101 ARG A N 1
ATOM 810 C CA . ARG A 1 101 ? 18.754 -10.614 -5.624 1.00 62.22 101 ARG A CA 1
ATOM 811 C C . ARG A 1 101 ? 19.018 -12.065 -6.030 1.00 62.22 101 ARG A C 1
ATOM 813 O O . ARG A 1 101 ? 20.077 -12.592 -5.725 1.00 62.22 101 ARG A O 1
ATOM 820 N N . LYS A 1 102 ? 18.060 -12.702 -6.714 1.00 55.97 102 LYS A N 1
ATOM 821 C CA . LYS A 1 102 ? 18.095 -14.138 -7.046 1.00 55.97 102 LYS A CA 1
ATOM 822 C C . LYS A 1 102 ? 18.917 -14.477 -8.300 1.00 55.97 102 LYS A C 1
ATOM 824 O O . LYS A 1 102 ? 19.121 -15.649 -8.588 1.00 55.97 102 LYS A O 1
ATOM 829 N N . TRP A 1 103 ? 19.408 -13.481 -9.039 1.00 51.31 103 TRP A N 1
ATOM 830 C CA . TRP A 1 103 ? 20.114 -13.706 -10.306 1.00 51.31 103 TRP A CA 1
ATOM 831 C C . TRP A 1 103 ? 21.629 -13.951 -10.162 1.00 51.31 103 TRP A C 1
ATOM 833 O O . TRP A 1 103 ? 22.303 -14.222 -11.147 1.00 51.31 103 TRP A O 1
ATOM 843 N N . SER A 1 104 ? 22.191 -13.895 -8.951 1.00 54.31 104 SER A N 1
ATOM 844 C CA . SER A 1 104 ? 23.647 -13.973 -8.766 1.00 54.31 104 SER A CA 1
ATOM 845 C C . SER A 1 104 ? 24.265 -15.358 -9.010 1.00 54.31 104 SER A C 1
ATOM 847 O O . SER A 1 104 ? 25.474 -15.427 -9.194 1.00 54.31 104 SER A O 1
ATOM 849 N N . ASN A 1 105 ? 23.485 -16.452 -9.025 1.00 55.78 105 ASN A N 1
ATOM 850 C CA . ASN A 1 105 ? 24.062 -17.801 -8.880 1.00 55.78 105 ASN A CA 1
ATOM 851 C C . ASN A 1 105 ? 23.734 -18.818 -9.996 1.00 55.78 105 ASN A C 1
ATOM 853 O O . ASN A 1 105 ? 24.136 -19.967 -9.858 1.00 55.78 105 ASN A O 1
ATOM 857 N N . CYS A 1 106 ? 23.021 -18.468 -11.078 1.00 59.81 106 CYS A N 1
ATOM 858 C CA . CYS A 1 106 ? 22.656 -19.477 -12.098 1.00 59.81 106 CYS A CA 1
ATOM 859 C C . CYS A 1 106 ? 22.766 -19.030 -13.568 1.00 59.81 106 CYS A C 1
ATOM 861 O O . CYS A 1 106 ? 22.954 -19.879 -14.431 1.00 59.81 106 CYS A O 1
ATOM 863 N N . CYS A 1 107 ? 22.726 -17.727 -13.878 1.00 56.97 107 CYS A N 1
ATOM 864 C CA . CYS A 1 107 ? 22.757 -17.251 -15.266 1.00 56.97 107 CYS A CA 1
ATOM 865 C C . CYS A 1 107 ? 23.635 -15.990 -15.417 1.00 56.97 107 CYS A C 1
ATOM 867 O O . CYS A 1 107 ? 23.394 -14.997 -14.733 1.00 56.97 107 CYS A O 1
ATOM 869 N N . PRO A 1 108 ? 24.607 -15.949 -16.347 1.00 59.12 108 PRO A N 1
ATOM 870 C CA . PRO A 1 108 ? 25.526 -14.817 -16.507 1.00 59.12 108 PRO A CA 1
ATOM 871 C C . PRO A 1 108 ? 24.916 -13.576 -17.185 1.00 59.12 108 PRO A C 1
ATOM 873 O O . PRO A 1 108 ? 25.619 -12.582 -17.374 1.00 59.12 108 PRO A O 1
ATOM 876 N N . ALA A 1 109 ? 23.624 -13.575 -17.543 1.00 61.03 109 ALA A N 1
ATOM 877 C CA . ALA A 1 109 ? 22.975 -12.422 -18.174 1.00 61.03 109 ALA A CA 1
ATOM 878 C C . ALA A 1 109 ? 22.620 -11.336 -17.142 1.00 61.03 109 ALA A C 1
ATOM 880 O O . ALA A 1 109 ? 21.459 -11.028 -16.894 1.00 61.03 109 ALA A O 1
ATOM 881 N N . MET A 1 110 ? 23.636 -10.776 -16.488 1.00 63.22 110 MET A N 1
ATOM 882 C CA . MET A 1 110 ? 23.478 -9.551 -15.716 1.00 63.22 110 MET A CA 1
ATOM 883 C C . MET A 1 110 ? 23.381 -8.377 -16.682 1.00 63.22 110 MET A C 1
ATOM 885 O O . MET A 1 110 ? 24.265 -8.166 -17.515 1.00 63.22 110 MET A O 1
ATOM 889 N N . PHE A 1 111 ? 22.333 -7.575 -16.536 1.00 68.50 111 PHE A N 1
ATOM 890 C CA . PHE A 1 111 ? 22.293 -6.262 -17.158 1.00 68.50 111 PHE A CA 1
ATOM 891 C C . PHE A 1 111 ? 23.491 -5.442 -16.658 1.00 68.50 111 PHE A C 1
ATOM 893 O O . PHE A 1 111 ? 23.586 -5.144 -15.468 1.00 68.50 111 PHE A O 1
ATOM 900 N N . LYS A 1 112 ? 24.431 -5.118 -17.554 1.00 70.12 112 LYS A N 1
ATOM 901 C CA . LYS A 1 112 ? 25.634 -4.357 -17.196 1.00 70.12 112 LYS A CA 1
ATOM 902 C C . LYS A 1 112 ? 25.347 -2.860 -17.211 1.00 70.12 112 LYS A C 1
ATOM 904 O O . LYS A 1 112 ? 25.472 -2.205 -16.182 1.00 70.12 112 LYS A O 1
ATOM 909 N N . ARG A 1 113 ? 25.012 -2.317 -18.385 1.00 76.69 113 ARG A N 1
ATOM 910 C CA . ARG A 1 113 ? 24.782 -0.885 -18.634 1.00 76.69 113 ARG A CA 1
ATOM 911 C C . ARG A 1 113 ? 23.857 -0.739 -19.845 1.00 76.69 113 ARG A C 1
ATOM 913 O O . ARG A 1 113 ? 23.961 -1.529 -20.779 1.00 76.69 113 ARG A O 1
ATOM 920 N N . MET A 1 114 ? 23.001 0.276 -19.842 1.00 80.38 114 MET A N 1
ATOM 921 C CA . MET A 1 114 ? 22.245 0.727 -21.013 1.00 80.38 114 MET A CA 1
ATOM 922 C C . MET A 1 114 ? 22.415 2.231 -21.117 1.00 80.38 114 MET A C 1
ATOM 924 O O . MET A 1 114 ? 22.344 2.929 -20.107 1.00 80.38 114 MET A O 1
ATOM 928 N N . PHE A 1 115 ? 22.645 2.709 -22.332 1.00 79.75 115 PHE A N 1
ATOM 929 C CA . PHE A 1 115 ? 22.745 4.125 -22.637 1.00 79.75 115 PHE A CA 1
ATOM 930 C C . PHE A 1 115 ? 21.579 4.498 -23.549 1.00 79.75 115 PHE A C 1
ATOM 932 O O . PHE A 1 115 ? 21.422 3.911 -24.618 1.00 79.75 115 PHE A O 1
ATOM 939 N N . LEU A 1 116 ? 20.746 5.434 -23.098 1.00 83.50 116 LEU A N 1
ATOM 940 C CA . LEU A 1 116 ? 19.632 5.991 -23.860 1.00 83.50 116 LEU A CA 1
ATOM 941 C C . LEU A 1 116 ? 19.865 7.496 -23.980 1.00 83.50 116 LEU A C 1
ATOM 943 O O . LEU A 1 116 ? 20.031 8.174 -22.969 1.00 83.50 116 LEU A O 1
ATOM 947 N N . CYS A 1 117 ? 19.889 8.013 -25.205 1.00 82.69 117 CYS A N 1
ATOM 948 C CA . CYS A 1 117 ? 20.080 9.434 -25.482 1.00 82.69 117 CYS A CA 1
ATOM 949 C C . CYS A 1 117 ? 19.387 9.824 -26.792 1.00 82.69 117 CYS A C 1
ATOM 951 O O . CYS A 1 117 ? 19.222 8.984 -27.681 1.00 82.69 117 CYS A O 1
ATOM 953 N N . PHE A 1 118 ? 19.063 11.105 -26.955 1.00 87.38 118 PHE A N 1
ATOM 954 C CA . PHE A 1 118 ? 18.722 11.645 -28.269 1.00 87.38 118 PHE A CA 1
ATOM 955 C C . PHE A 1 118 ? 19.974 11.692 -29.155 1.00 87.38 118 PHE A C 1
ATOM 957 O O . PHE A 1 118 ? 21.056 12.049 -28.686 1.00 87.38 118 PHE A O 1
ATOM 964 N N . GLY A 1 119 ? 19.831 11.357 -30.442 1.00 88.44 119 GLY A N 1
ATOM 965 C CA . GLY A 1 119 ? 20.959 11.320 -31.384 1.00 88.44 119 GLY A CA 1
ATOM 966 C C . GLY A 1 119 ? 21.734 12.641 -31.446 1.00 88.44 119 GLY A C 1
ATOM 967 O O . GLY A 1 119 ? 22.961 12.628 -31.428 1.00 88.44 119 GLY A O 1
ATOM 968 N N . ALA A 1 120 ? 21.025 13.773 -31.402 1.00 88.06 120 ALA A N 1
ATOM 969 C CA . ALA A 1 120 ? 21.629 15.104 -31.364 1.00 88.06 120 ALA A CA 1
ATOM 970 C C . ALA A 1 120 ? 22.493 15.338 -30.109 1.00 88.06 120 ALA A C 1
ATOM 972 O O . ALA A 1 120 ? 23.585 15.883 -30.222 1.00 88.06 120 ALA A O 1
ATOM 973 N N . SER A 1 121 ? 22.061 14.875 -28.927 1.00 83.50 121 SER A N 1
ATOM 974 C CA . SER A 1 121 ? 22.845 14.993 -27.685 1.00 83.50 121 SER A CA 1
ATOM 975 C C . SER A 1 121 ? 24.126 14.160 -27.734 1.00 83.50 121 SER A C 1
ATOM 977 O O . SER A 1 121 ? 25.165 14.608 -27.262 1.00 83.50 121 SER A O 1
ATOM 979 N N . LYS A 1 122 ? 24.071 12.962 -28.337 1.00 85.62 122 LYS A N 1
ATOM 980 C CA . LYS A 1 122 ? 25.267 12.139 -28.571 1.00 85.62 122 LYS A CA 1
ATOM 981 C C . LYS A 1 122 ? 26.247 12.858 -29.493 1.00 85.62 122 LYS A C 1
ATOM 983 O O . LYS A 1 122 ? 27.435 12.899 -29.190 1.00 85.62 122 LYS A O 1
ATOM 988 N N . GLN A 1 123 ? 25.750 13.396 -30.605 1.00 85.75 123 GLN A N 1
ATOM 989 C CA . GLN A 1 123 ? 26.598 14.028 -31.607 1.00 85.75 123 GLN A CA 1
ATOM 990 C C . GLN A 1 123 ? 27.226 15.321 -31.075 1.00 85.75 123 GLN A C 1
ATOM 992 O O . GLN A 1 123 ? 28.441 15.462 -31.127 1.00 85.75 123 GLN A O 1
ATOM 997 N N . GLY A 1 124 ? 26.433 16.190 -30.439 1.00 85.38 124 GLY A N 1
ATOM 998 C CA . GLY A 1 124 ? 26.935 17.416 -29.814 1.00 85.38 124 GLY A CA 1
ATOM 999 C C . GLY A 1 124 ? 27.966 17.159 -28.710 1.00 85.38 124 GLY A C 1
ATOM 1000 O O . GLY A 1 124 ? 28.934 17.906 -28.598 1.00 85.38 124 GLY A O 1
ATOM 1001 N N . PHE A 1 125 ? 27.825 16.068 -27.946 1.00 80.06 125 PHE A N 1
ATOM 1002 C CA . PHE A 1 125 ? 28.833 15.677 -26.958 1.00 80.06 125 PHE A CA 1
ATOM 1003 C C . PHE A 1 125 ? 30.165 15.266 -27.602 1.00 80.06 125 PHE A C 1
ATOM 1005 O O . PHE A 1 125 ? 31.219 15.649 -27.105 1.00 80.06 125 PHE A O 1
ATOM 1012 N N . ILE A 1 126 ? 30.121 14.507 -28.704 1.00 81.81 126 ILE A N 1
ATOM 1013 C CA . ILE A 1 126 ? 31.320 14.070 -29.440 1.00 81.81 126 ILE A CA 1
ATOM 1014 C C . ILE A 1 126 ? 32.004 15.255 -30.134 1.00 81.81 126 ILE A C 1
ATOM 1016 O O . ILE A 1 126 ? 33.230 15.309 -30.179 1.00 81.81 126 ILE A O 1
ATOM 1020 N N . GLU A 1 127 ? 31.222 16.184 -30.682 1.00 84.62 127 GLU A N 1
ATOM 1021 C CA . GLU A 1 127 ? 31.722 17.256 -31.546 1.00 84.62 127 GLU A CA 1
ATOM 1022 C C . GLU A 1 127 ? 32.078 18.551 -30.804 1.00 84.62 127 GLU A C 1
ATOM 1024 O O . GLU A 1 127 ? 32.891 19.318 -31.316 1.00 84.62 127 GLU A O 1
ATOM 1029 N N . GLY A 1 128 ? 31.491 18.830 -29.630 1.00 73.50 128 GLY A N 1
ATOM 1030 C CA . GLY A 1 128 ? 31.544 20.189 -29.074 1.00 73.50 128 GLY A CA 1
ATOM 1031 C C . GLY A 1 128 ? 31.480 20.371 -27.555 1.00 73.50 128 GLY A C 1
ATOM 1032 O O . GLY A 1 128 ? 31.625 21.510 -27.109 1.00 73.50 128 GLY A O 1
ATOM 1033 N N . CYS A 1 129 ? 31.291 19.332 -26.733 1.00 67.50 129 CYS A N 1
ATOM 1034 C CA . CYS A 1 129 ? 31.229 19.528 -25.276 1.00 67.50 129 CYS A CA 1
ATOM 1035 C C . CYS A 1 129 ? 32.623 19.615 -24.627 1.00 67.50 129 CYS A C 1
ATOM 1037 O O . CYS A 1 129 ? 33.517 18.815 -24.906 1.00 67.50 129 CYS A O 1
ATOM 1039 N N . ARG A 1 130 ? 32.798 20.574 -23.702 1.00 63.88 130 ARG A N 1
ATOM 1040 C CA . ARG A 1 130 ? 33.984 20.664 -22.834 1.00 63.88 130 ARG A CA 1
ATOM 1041 C C . ARG A 1 130 ? 34.027 19.437 -21.905 1.00 63.88 130 ARG A C 1
ATOM 1043 O O . ARG A 1 130 ? 32.975 18.977 -21.466 1.00 63.88 130 ARG A O 1
ATOM 1050 N N . PRO A 1 131 ? 35.211 18.902 -21.553 1.00 64.19 131 PRO A N 1
ATOM 1051 C CA . PRO A 1 131 ? 35.345 17.640 -20.820 1.00 64.19 131 PRO A CA 1
ATOM 1052 C C . PRO A 1 131 ? 35.097 17.801 -19.309 1.00 64.19 131 PRO A C 1
ATOM 1054 O O . PRO A 1 131 ? 35.887 17.337 -18.490 1.00 64.19 131 PRO A O 1
ATOM 1057 N N . PHE A 1 132 ? 34.011 18.466 -18.916 1.00 66.69 132 PHE A N 1
ATOM 1058 C CA . PHE A 1 132 ? 33.600 18.570 -17.520 1.00 66.69 132 PHE A CA 1
ATOM 1059 C C . PHE A 1 132 ? 32.291 17.812 -17.321 1.00 66.69 132 PHE A C 1
ATOM 1061 O O . PHE A 1 132 ? 31.249 18.165 -17.865 1.00 66.69 132 PHE A O 1
ATOM 1068 N N . ILE A 1 133 ? 32.371 16.737 -16.539 1.00 74.94 133 ILE A N 1
ATOM 1069 C CA . ILE A 1 133 ? 31.232 15.905 -16.159 1.00 74.94 133 ILE A CA 1
ATOM 1070 C C . ILE A 1 133 ? 30.904 16.232 -14.703 1.00 74.94 133 ILE A C 1
ATOM 1072 O O . ILE A 1 133 ? 31.642 15.845 -13.797 1.00 74.94 133 ILE A O 1
ATOM 1076 N N . GLY A 1 134 ? 29.793 16.932 -14.479 1.00 77.12 134 GLY A N 1
ATOM 1077 C CA . GLY A 1 134 ? 29.193 17.052 -13.153 1.00 77.12 134 GLY A CA 1
ATOM 1078 C C . GLY A 1 134 ? 28.335 15.823 -12.868 1.00 77.12 134 GLY A C 1
ATOM 1079 O O . GLY A 1 134 ? 27.461 15.496 -13.669 1.00 77.12 134 GLY A O 1
ATOM 1080 N N . VAL A 1 135 ? 28.582 15.133 -11.752 1.00 79.44 135 VAL A N 1
ATOM 1081 C CA . VAL A 1 135 ? 27.772 13.989 -11.306 1.00 79.44 135 VAL A CA 1
ATOM 1082 C C . VAL A 1 135 ? 26.953 14.412 -10.090 1.00 79.44 135 VAL A C 1
ATOM 1084 O O . VAL A 1 135 ? 27.528 14.771 -9.067 1.00 79.44 135 VAL A O 1
ATOM 1087 N N . ASP A 1 136 ? 25.629 14.336 -10.194 1.00 83.38 136 ASP A N 1
ATOM 1088 C CA . ASP A 1 136 ? 24.697 14.517 -9.075 1.00 83.38 136 ASP A CA 1
ATOM 1089 C C . ASP A 1 136 ? 23.966 13.199 -8.763 1.00 83.38 136 ASP A C 1
ATOM 1091 O O . ASP A 1 136 ? 23.870 12.313 -9.613 1.00 83.38 136 ASP A O 1
ATOM 1095 N N . GLY A 1 137 ? 23.475 13.029 -7.534 1.00 83.25 137 GLY A N 1
ATOM 1096 C CA . GLY A 1 137 ? 22.864 11.791 -7.053 1.00 83.25 137 GLY A CA 1
ATOM 1097 C C . GLY A 1 137 ? 21.539 12.009 -6.323 1.00 83.25 137 GLY A C 1
ATOM 1098 O O . GLY A 1 137 ? 21.496 12.630 -5.266 1.00 83.25 137 GLY A O 1
ATOM 1099 N N . CYS A 1 138 ? 20.459 11.394 -6.812 1.00 83.62 138 CYS A N 1
ATOM 1100 C CA . CYS A 1 138 ? 19.142 11.412 -6.169 1.00 83.62 138 CYS A CA 1
ATOM 1101 C C . CYS A 1 138 ? 18.790 10.045 -5.560 1.00 83.62 138 CYS A C 1
ATOM 1103 O O . CYS A 1 138 ? 18.807 9.020 -6.244 1.00 83.62 138 CYS A O 1
ATOM 1105 N N . HIS A 1 139 ? 18.433 10.009 -4.272 1.00 84.00 139 HIS A N 1
ATOM 1106 C CA . HIS A 1 139 ? 17.958 8.785 -3.619 1.00 84.00 139 HIS A CA 1
ATOM 1107 C C . HIS A 1 139 ? 16.526 8.457 -4.054 1.00 84.00 139 HIS A C 1
ATOM 1109 O O . HIS A 1 139 ? 15.584 9.199 -3.767 1.00 84.00 139 HIS A O 1
ATOM 1115 N N . LEU A 1 140 ? 16.340 7.303 -4.693 1.00 80.12 140 LEU A N 1
ATOM 1116 C CA . LEU A 1 140 ? 15.027 6.856 -5.140 1.00 80.12 140 LEU A CA 1
ATOM 1117 C C . LEU A 1 140 ? 14.193 6.334 -3.969 1.00 80.12 140 LEU A C 1
ATOM 1119 O O . LEU A 1 140 ? 14.614 5.462 -3.205 1.00 80.12 140 LEU A O 1
ATOM 1123 N N . LYS A 1 141 ? 12.953 6.823 -3.874 1.00 73.88 141 LYS A N 1
ATOM 1124 C CA . LYS A 1 141 ? 11.929 6.278 -2.977 1.00 73.88 141 LYS A CA 1
ATOM 1125 C C . LYS A 1 141 ? 11.097 5.246 -3.731 1.00 73.88 141 LYS A C 1
ATOM 1127 O O . LYS A 1 141 ? 10.524 5.546 -4.772 1.00 73.88 141 LYS A O 1
ATOM 1132 N N . GLY A 1 142 ? 11.006 4.031 -3.198 1.00 71.00 142 GLY A N 1
ATOM 1133 C CA . GLY A 1 142 ? 10.210 2.958 -3.793 1.00 71.00 142 GLY A CA 1
ATOM 1134 C C . GLY A 1 142 ? 10.832 1.576 -3.595 1.00 71.00 142 GLY A C 1
ATOM 1135 O O . GLY A 1 142 ? 11.875 1.456 -2.952 1.00 71.00 142 GLY A O 1
ATOM 1136 N N . PRO A 1 143 ? 10.219 0.519 -4.155 1.00 65.12 143 PRO A N 1
ATOM 1137 C CA . PRO A 1 143 ? 10.671 -0.863 -3.967 1.00 65.12 143 PRO A CA 1
ATOM 1138 C C . PRO A 1 143 ? 12.059 -1.151 -4.561 1.00 65.12 143 PRO A C 1
ATOM 1140 O O . PRO A 1 143 ? 12.657 -2.173 -4.228 1.00 65.12 143 PRO A O 1
ATOM 1143 N N . TYR A 1 144 ? 12.568 -0.269 -5.424 1.00 72.19 144 TYR A N 1
ATOM 1144 C CA . TYR A 1 144 ? 13.833 -0.452 -6.136 1.00 72.19 144 TYR A CA 1
ATOM 1145 C C . TYR A 1 144 ? 15.007 0.344 -5.549 1.00 72.19 144 TYR A C 1
ATOM 1147 O O . TYR A 1 144 ? 16.140 0.038 -5.911 1.00 72.19 144 TYR A O 1
ATOM 1155 N N . GLY A 1 145 ? 14.754 1.265 -4.602 1.00 67.00 145 GLY A N 1
ATOM 1156 C CA . GLY A 1 145 ? 15.769 2.044 -3.873 1.00 67.00 145 GLY A CA 1
ATOM 1157 C C . GLY A 1 145 ? 16.932 2.566 -4.733 1.00 67.00 145 GLY A C 1
ATOM 1158 O O . GLY A 1 145 ? 16.802 2.706 -5.943 1.00 67.00 145 GLY A O 1
ATOM 1159 N N . ARG A 1 146 ? 18.100 2.773 -4.109 1.00 77.69 146 ARG A N 1
ATOM 1160 C CA . ARG A 1 146 ? 19.377 3.201 -4.731 1.00 77.69 146 ARG A CA 1
ATOM 1161 C C . ARG A 1 146 ? 19.449 4.680 -5.123 1.00 77.69 146 ARG A C 1
ATOM 1163 O O . ARG A 1 146 ? 18.503 5.444 -4.955 1.00 77.69 146 ARG A O 1
ATOM 1170 N N . VAL A 1 147 ? 20.635 5.062 -5.588 1.00 79.69 147 VAL A N 1
ATOM 1171 C CA . VAL A 1 147 ? 20.967 6.403 -6.061 1.00 79.69 147 VAL A CA 1
ATOM 1172 C C . VAL A 1 147 ? 20.847 6.417 -7.582 1.00 79.69 147 VAL A C 1
ATOM 1174 O O . VAL A 1 147 ? 21.503 5.633 -8.268 1.00 79.69 147 VAL A O 1
ATOM 1177 N N . MET A 1 148 ? 19.992 7.288 -8.104 1.00 78.56 148 MET A N 1
ATOM 1178 C CA . MET A 1 148 ? 19.998 7.682 -9.507 1.00 78.56 148 MET A CA 1
ATOM 1179 C C . MET A 1 148 ? 21.104 8.717 -9.685 1.00 78.56 148 MET A C 1
ATOM 1181 O O . MET A 1 148 ? 21.033 9.782 -9.081 1.00 78.56 148 MET A O 1
ATOM 1185 N N . LEU A 1 149 ? 22.118 8.392 -10.484 1.00 79.56 149 LEU A N 1
ATOM 1186 C CA . LEU A 1 149 ? 23.174 9.335 -10.837 1.00 79.56 149 LEU A CA 1
ATOM 1187 C C . LEU A 1 149 ? 22.762 10.095 -12.098 1.00 79.56 149 LEU A C 1
ATOM 1189 O O . LEU A 1 149 ? 22.424 9.476 -13.108 1.00 79.56 149 LEU A O 1
ATOM 1193 N N . LEU A 1 150 ? 22.787 11.418 -12.029 1.00 75.06 150 LEU A N 1
ATOM 1194 C CA . LEU A 1 150 ? 22.599 12.318 -13.155 1.00 75.06 150 LEU A CA 1
ATOM 1195 C C . LEU A 1 150 ? 23.974 12.852 -13.566 1.00 75.06 150 LEU A C 1
ATOM 1197 O O . LEU A 1 150 ? 24.746 13.290 -12.718 1.00 75.06 150 LEU A O 1
ATOM 1201 N N . VAL A 1 151 ? 24.273 12.817 -14.861 1.00 75.38 151 VAL A N 1
ATOM 1202 C CA . VAL A 1 151 ? 25.464 13.456 -15.426 1.00 75.38 151 VAL A CA 1
ATOM 1203 C C . VAL A 1 151 ? 25.022 14.688 -16.200 1.00 75.38 151 VAL A C 1
ATOM 1205 O O . VAL A 1 151 ? 24.201 14.569 -17.108 1.00 75.38 151 VAL A O 1
ATOM 1208 N N . ILE A 1 152 ? 25.568 15.851 -15.853 1.00 71.19 152 ILE A N 1
ATOM 1209 C CA . ILE A 1 152 ? 25.373 17.101 -16.592 1.00 71.19 152 ILE A CA 1
ATOM 1210 C C . ILE A 1 152 ? 26.711 17.471 -17.237 1.00 71.19 152 ILE A C 1
ATOM 1212 O O . ILE A 1 152 ? 27.729 17.566 -16.549 1.00 71.19 152 ILE A O 1
ATOM 1216 N N . SER A 1 153 ? 26.705 17.661 -18.557 1.00 65.19 153 SER A N 1
ATOM 1217 C CA . SER A 1 153 ? 27.801 18.286 -19.302 1.00 65.19 153 SER A CA 1
ATOM 1218 C C . SER A 1 153 ? 27.453 19.752 -19.545 1.00 65.19 153 SER A C 1
ATOM 1220 O O . SER A 1 153 ? 26.358 20.030 -20.040 1.00 65.19 153 SER A O 1
ATOM 1222 N N . VAL A 1 154 ? 28.366 20.658 -19.193 1.00 60.19 154 VAL A N 1
ATOM 1223 C CA . VAL A 1 154 ? 28.253 22.104 -19.459 1.00 60.19 154 VAL A CA 1
ATOM 1224 C C . VAL A 1 154 ? 29.065 22.469 -20.693 1.00 60.19 154 VAL A C 1
ATOM 1226 O O . VAL A 1 154 ? 30.215 21.983 -20.806 1.00 60.19 154 VAL A O 1
#